Protein AF-A0A559K9W0-F1 (afdb_monomer_lite)

Organism: NCBI:txid2163881

Secondary structure (DSSP, 8-state):
--PPPPSSS-B-TTS-BS-TT--EEEEEEE-SSEEEEEEEETTTTEEEEEEEEEEE---

Structure (mmCIF, N/CA/C/O backbone):
data_AF-A0A559K9W0-F1
#
_entry.id   AF-A0A559K9W0-F1
#
loop_
_atom_site.group_PDB
_atom_site.id
_atom_site.type_symbol
_atom_site.label_atom_id
_atom_site.label_alt_id
_atom_site.label_comp_id
_atom_site.label_asym_id
_atom_site.label_entity_id
_atom_site.label_seq_id
_atom_site.pdbx_PDB_ins_code
_atom_site.Cartn_x
_atom_site.Cartn_y
_atom_site.Cartn_z
_atom_site.occupancy
_atom_site.B_iso_or_equiv
_atom_site.auth_seq_id
_atom_site.auth_comp_id
_atom_site.auth_asym_id
_atom_site.auth_atom_id
_atom_site.pdbx_PDB_model_num
ATOM 1 N N . MET A 1 1 ? -6.688 13.052 1.758 1.00 59.44 1 MET A N 1
ATOM 2 C CA . MET A 1 1 ? -6.781 12.467 0.404 1.00 59.44 1 MET A CA 1
ATOM 3 C C . MET A 1 1 ? -5.536 11.622 0.206 1.00 59.44 1 MET A C 1
ATOM 5 O O . MET A 1 1 ? -4.454 12.131 0.461 1.00 59.44 1 MET A O 1
ATOM 9 N N . VAL A 1 2 ? -5.691 10.345 -0.138 1.00 65.81 2 VAL A N 1
ATOM 10 C CA . VAL A 1 2 ? -4.576 9.415 -0.372 1.00 65.81 2 VAL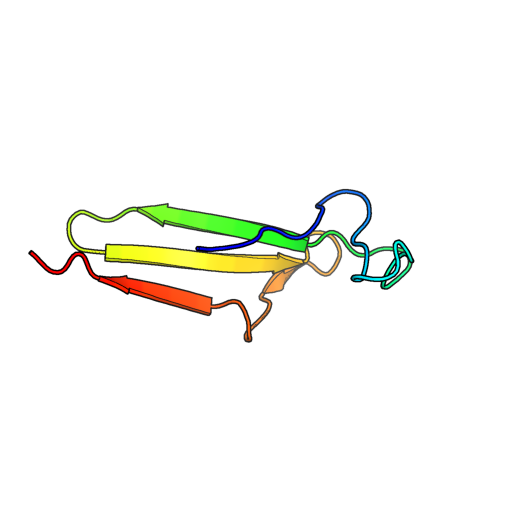 A CA 1
ATOM 11 C C . VAL A 1 2 ? -4.600 9.066 -1.853 1.00 65.81 2 VAL A C 1
ATOM 13 O O . VAL A 1 2 ? -5.663 8.741 -2.375 1.00 65.81 2 VAL A O 1
ATOM 16 N N . ASN A 1 3 ? -3.461 9.202 -2.526 1.00 68.69 3 ASN A N 1
ATOM 17 C CA . ASN A 1 3 ? -3.317 8.836 -3.929 1.00 68.69 3 ASN A CA 1
ATOM 18 C C . ASN A 1 3 ? -2.626 7.472 -4.011 1.00 68.69 3 ASN A C 1
ATOM 20 O O . ASN A 1 3 ? -1.649 7.234 -3.300 1.00 68.69 3 ASN A O 1
ATOM 24 N N . SER A 1 4 ? -3.142 6.584 -4.852 1.00 68.69 4 SER A N 1
ATOM 25 C CA . SER A 1 4 ? -2.500 5.313 -5.168 1.00 68.69 4 SER A CA 1
ATOM 26 C C . SER A 1 4 ? -1.698 5.455 -6.458 1.00 68.69 4 SER A C 1
ATOM 28 O O . SER A 1 4 ? -2.238 5.881 -7.479 1.00 68.69 4 SER A O 1
ATOM 30 N N . SER A 1 5 ? -0.429 5.048 -6.420 1.00 74.19 5 SER A N 1
ATOM 31 C CA . SER A 1 5 ? 0.363 4.822 -7.632 1.00 74.19 5 SER A CA 1
ATOM 32 C C . SER A 1 5 ? -0.235 3.669 -8.457 1.00 74.19 5 SER A C 1
ATOM 34 O O . SER A 1 5 ? -1.091 2.918 -7.981 1.00 74.19 5 SER A O 1
ATOM 36 N N . SER A 1 6 ? 0.179 3.548 -9.715 1.00 76.31 6 SER A N 1
ATOM 37 C CA . SER A 1 6 ? -0.271 2.468 -10.594 1.00 76.31 6 SER A CA 1
ATOM 38 C C . SER A 1 6 ? 0.488 1.176 -10.296 1.00 76.31 6 SER A C 1
ATOM 40 O O . SER A 1 6 ? 1.719 1.141 -10.284 1.00 76.31 6 SER A O 1
ATOM 42 N N . VAL A 1 7 ? -0.273 0.094 -10.133 1.00 79.06 7 VAL A N 1
ATOM 43 C CA . VAL A 1 7 ? 0.247 -1.262 -9.902 1.00 79.06 7 VAL A CA 1
ATOM 44 C C . VAL A 1 7 ? 0.767 -1.934 -11.174 1.00 79.06 7 VAL A C 1
ATOM 46 O O . VAL A 1 7 ? 1.439 -2.949 -11.095 1.00 79.06 7 VAL A O 1
ATOM 49 N N . SER A 1 8 ? 0.460 -1.405 -12.360 1.00 77.81 8 SER A N 1
ATOM 50 C CA . SER A 1 8 ? 0.952 -1.984 -13.619 1.00 77.81 8 SER A CA 1
ATOM 51 C C . SER A 1 8 ? 2.134 -1.200 -14.176 1.00 77.81 8 SER A C 1
ATOM 53 O O . SER A 1 8 ? 3.113 -1.788 -14.618 1.00 77.81 8 SER A O 1
ATOM 55 N N . TYR A 1 9 ? 2.018 0.127 -14.173 1.00 77.88 9 TYR A N 1
ATOM 56 C CA . TYR A 1 9 ? 2.991 1.050 -14.749 1.00 77.88 9 TYR A CA 1
ATOM 57 C C . TYR A 1 9 ? 2.917 2.361 -13.965 1.00 77.88 9 TYR A C 1
ATOM 59 O O . TYR A 1 9 ? 2.005 3.147 -14.218 1.00 77.88 9 TYR A O 1
ATOM 67 N N . PRO A 1 10 ? 3.781 2.594 -12.968 1.00 81.75 10 PRO A N 1
ATOM 68 C CA . PRO A 1 10 ? 3.786 3.848 -12.229 1.00 81.75 10 PRO A CA 1
ATOM 69 C C . PRO A 1 10 ? 4.254 4.991 -13.138 1.00 81.75 10 PRO A C 1
ATOM 71 O O . PRO A 1 10 ? 5.262 4.867 -13.839 1.00 81.75 10 PRO A O 1
ATOM 74 N N . TYR A 1 11 ? 3.529 6.111 -13.102 1.00 82.81 11 TYR A N 1
ATOM 75 C CA . TYR A 1 11 ? 3.791 7.314 -13.896 1.00 82.81 11 TYR A CA 1
ATOM 76 C C . TYR A 1 11 ? 4.031 8.526 -13.001 1.00 82.81 11 TYR A C 1
ATOM 78 O O . TYR A 1 11 ? 3.424 8.664 -11.939 1.00 82.81 11 TYR A O 1
ATOM 86 N N . ASN A 1 12 ? 4.918 9.414 -13.442 1.00 83.81 12 ASN A N 1
ATOM 87 C CA . ASN A 1 12 ? 5.133 10.697 -12.797 1.00 83.81 12 ASN A CA 1
ATOM 88 C C . ASN A 1 12 ? 4.092 11.721 -13.276 1.00 83.81 12 ASN A C 1
ATOM 90 O O . ASN A 1 12 ? 3.266 11.468 -14.151 1.00 83.81 12 ASN A O 1
ATOM 94 N N . ASN A 1 13 ? 4.157 12.922 -12.716 1.00 84.81 13 ASN A N 1
ATOM 95 C CA . ASN A 1 13 ? 3.277 14.037 -13.058 1.00 84.81 13 ASN A CA 1
ATOM 96 C C . ASN A 1 13 ? 3.455 14.584 -14.492 1.00 84.81 13 ASN A C 1
ATOM 98 O O . ASN A 1 13 ? 2.711 15.480 -14.882 1.00 84.81 13 ASN A O 1
ATOM 102 N N . TYR A 1 14 ? 4.424 14.075 -15.254 1.00 87.69 14 TYR A N 1
ATOM 103 C CA . TYR A 1 14 ? 4.673 14.409 -16.658 1.00 87.69 14 TYR A CA 1
ATOM 104 C C . TYR A 1 14 ? 4.256 13.281 -17.614 1.00 87.69 14 TYR A C 1
ATOM 106 O O . TYR A 1 14 ? 4.648 13.307 -18.777 1.00 87.69 14 TYR A O 1
ATOM 114 N N . ASP A 1 15 ? 3.493 12.295 -17.129 1.00 83.69 15 ASP A N 1
ATOM 115 C CA . ASP A 1 15 ? 3.052 11.121 -17.896 1.00 83.69 15 ASP A CA 1
ATOM 116 C C . ASP A 1 15 ? 4.219 10.249 -18.401 1.00 83.69 15 ASP A C 1
ATOM 118 O O . ASP A 1 15 ? 4.151 9.574 -19.426 1.00 83.69 15 ASP A O 1
ATOM 122 N N . GLN A 1 16 ? 5.324 10.238 -17.649 1.00 85.12 16 GLN A N 1
ATOM 123 C CA . GLN A 1 16 ? 6.483 9.385 -17.913 1.00 85.12 16 GLN A CA 1
ATOM 124 C C . GLN A 1 16 ? 6.526 8.238 -16.908 1.00 85.12 16 GLN A C 1
ATOM 126 O O . GLN A 1 16 ? 6.320 8.446 -15.710 1.00 85.12 16 GLN A O 1
ATOM 131 N N . THR A 1 17 ? 6.847 7.031 -17.371 1.00 81.88 17 THR A N 1
ATOM 132 C CA . THR A 1 17 ? 7.010 5.867 -16.491 1.00 81.88 17 THR A CA 1
ATOM 133 C C . THR A 1 17 ? 8.191 6.087 -15.545 1.00 81.88 17 THR A C 1
ATOM 135 O O . THR A 1 17 ? 9.303 6.352 -16.005 1.00 81.88 17 THR A O 1
ATOM 138 N N . ILE A 1 18 ? 7.979 5.977 -14.229 1.00 74.94 18 ILE A N 1
ATOM 139 C CA . ILE A 1 18 ? 8.990 6.383 -13.226 1.00 74.94 18 ILE A CA 1
ATOM 140 C C . ILE A 1 18 ? 10.081 5.335 -12.984 1.00 74.94 18 ILE A C 1
ATOM 142 O O . ILE A 1 18 ? 11.026 5.618 -12.250 1.00 74.94 18 ILE A O 1
ATOM 146 N N . GLN A 1 19 ? 9.950 4.142 -13.567 1.00 68.94 19 GLN A N 1
ATOM 147 C CA . GLN A 1 19 ? 10.939 3.060 -13.586 1.00 68.94 19 GLN A CA 1
ATOM 148 C C . GLN A 1 19 ? 10.365 1.885 -14.386 1.00 68.94 19 GLN A C 1
ATOM 150 O O . GLN A 1 19 ? 9.203 1.521 -14.198 1.00 68.94 19 GLN A O 1
ATOM 155 N N . GLU A 1 20 ? 11.172 1.266 -15.248 1.00 67.69 20 GLU A N 1
ATOM 156 C CA . GLU A 1 20 ? 10.823 -0.045 -15.797 1.00 67.69 20 GLU A CA 1
ATOM 157 C C . GLU A 1 20 ? 10.820 -1.068 -14.648 1.00 67.69 20 GLU A C 1
ATOM 159 O O . GLU A 1 20 ? 11.719 -1.063 -13.808 1.00 67.69 20 GLU A O 1
ATOM 164 N N . ASN A 1 21 ? 9.808 -1.939 -14.602 1.00 71.94 21 ASN A N 1
ATOM 165 C CA . ASN A 1 21 ? 9.695 -3.027 -13.622 1.00 71.94 21 ASN A CA 1
ATOM 166 C C . ASN A 1 21 ? 9.395 -2.609 -12.163 1.00 71.94 21 ASN A C 1
ATOM 168 O O . ASN A 1 21 ? 9.857 -3.256 -11.223 1.00 71.94 21 ASN A O 1
ATOM 172 N N . ARG A 1 22 ? 8.585 -1.562 -11.959 1.00 76.81 22 ARG A N 1
ATOM 173 C CA . ARG A 1 22 ? 7.966 -1.250 -10.657 1.00 76.81 22 ARG A CA 1
ATOM 174 C C . ARG A 1 22 ? 6.454 -1.449 -10.679 1.00 76.81 22 ARG A C 1
ATOM 176 O O . ARG A 1 22 ? 5.804 -1.181 -11.683 1.00 76.81 22 ARG A O 1
ATOM 183 N N . SER A 1 23 ? 5.908 -1.879 -9.545 1.00 86.75 23 SER A N 1
ATOM 184 C CA . SER A 1 23 ? 4.472 -2.067 -9.325 1.00 86.75 23 SER A CA 1
ATOM 185 C C . SER A 1 23 ? 4.136 -1.569 -7.927 1.00 86.75 23 SER A C 1
ATOM 187 O O . SER A 1 23 ? 4.275 -2.315 -6.957 1.00 86.75 23 SER A O 1
ATOM 189 N N . GLU A 1 24 ? 3.694 -0.323 -7.812 1.00 90.25 24 GLU A N 1
ATOM 190 C CA . GLU A 1 24 ? 3.419 0.302 -6.519 1.00 90.25 24 GLU A CA 1
ATOM 191 C C . GLU A 1 24 ? 1.912 0.369 -6.259 1.00 90.25 24 GLU A C 1
ATOM 193 O O . GLU A 1 24 ? 1.139 0.786 -7.117 1.00 90.25 24 GLU A O 1
ATOM 198 N N . GLY A 1 25 ? 1.485 -0.010 -5.059 1.00 90.12 25 GLY A N 1
ATOM 199 C CA . GLY A 1 25 ? 0.098 0.142 -4.626 1.00 90.12 25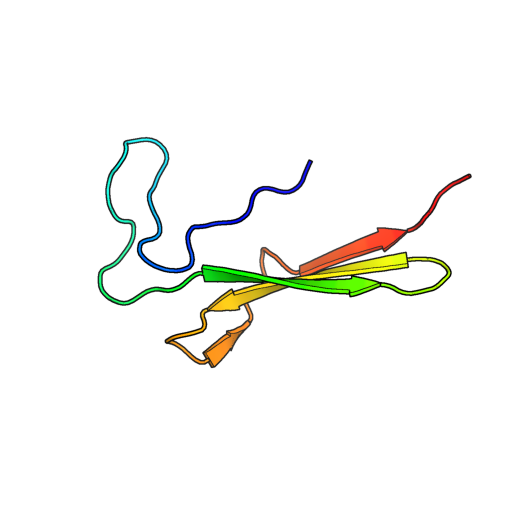 GLY A CA 1
ATOM 200 C C . GLY A 1 25 ? -0.023 0.266 -3.115 1.00 90.12 25 GLY A C 1
ATOM 201 O O . GLY A 1 25 ? 0.978 0.366 -2.406 1.00 90.12 25 GLY A O 1
ATOM 202 N N . LEU A 1 26 ? -1.260 0.277 -2.623 1.00 92.50 26 LEU A N 1
ATOM 203 C CA . LEU A 1 26 ? -1.567 0.417 -1.202 1.00 92.50 26 LEU A CA 1
ATOM 204 C C . LEU A 1 26 ? -2.142 -0.888 -0.651 1.00 92.50 26 LEU A C 1
ATOM 206 O O . LEU A 1 26 ? -3.009 -1.503 -1.270 1.00 92.50 26 LEU A O 1
ATOM 210 N N . ILE A 1 27 ? -1.684 -1.271 0.534 1.00 93.06 27 ILE A N 1
ATOM 211 C CA . ILE A 1 27 ? -2.320 -2.265 1.397 1.00 93.06 27 ILE A CA 1
ATOM 212 C C . ILE A 1 27 ? -2.965 -1.485 2.544 1.00 93.06 27 ILE A C 1
ATOM 214 O O . ILE A 1 27 ? -2.299 -0.674 3.190 1.00 93.06 27 ILE A O 1
ATOM 218 N N . ILE A 1 28 ? -4.270 -1.684 2.738 1.00 93.50 28 ILE A N 1
ATOM 219 C CA . ILE A 1 28 ? -5.079 -0.942 3.708 1.00 93.50 28 ILE A CA 1
ATOM 220 C C . ILE A 1 28 ? -5.654 -1.930 4.715 1.00 93.50 28 ILE A C 1
ATOM 222 O O . ILE A 1 28 ? -6.481 -2.767 4.353 1.00 93.50 28 ILE A O 1
ATOM 226 N N . ASP A 1 29 ? -5.244 -1.788 5.970 1.00 95.69 29 ASP A N 1
ATOM 227 C CA . ASP A 1 29 ? -5.805 -2.519 7.099 1.00 95.69 29 ASP A CA 1
ATOM 228 C C . ASP A 1 29 ? -6.762 -1.594 7.859 1.00 95.69 29 ASP A C 1
ATOM 230 O O . ASP A 1 29 ? -6.424 -0.454 8.189 1.00 95.69 29 ASP A O 1
ATOM 234 N N . VAL A 1 30 ? -7.983 -2.064 8.103 1.00 94.38 30 VAL A N 1
ATOM 235 C CA . VAL A 1 30 ? -9.041 -1.283 8.754 1.00 94.38 30 VAL A CA 1
ATOM 236 C C . VAL A 1 30 ? -9.317 -1.876 10.128 1.00 94.38 30 VAL A C 1
ATOM 238 O O . VAL A 1 30 ? -9.695 -3.043 10.235 1.00 94.38 30 VAL A O 1
ATOM 241 N N . TYR A 1 31 ? -9.159 -1.052 11.158 1.00 93.94 31 TYR A N 1
ATOM 242 C CA . TYR A 1 31 ? -9.447 -1.372 12.551 1.00 93.94 31 TYR A CA 1
ATOM 243 C C . TYR A 1 31 ? -10.646 -0.546 13.036 1.00 93.94 31 TYR A C 1
ATOM 245 O O . TYR A 1 31 ? -11.177 0.301 12.314 1.00 93.94 31 TYR A O 1
ATOM 253 N N . GLU A 1 32 ? -11.123 -0.828 14.247 1.00 93.38 32 GLU A N 1
ATOM 254 C CA . GLU A 1 32 ? -12.293 -0.146 14.818 1.00 9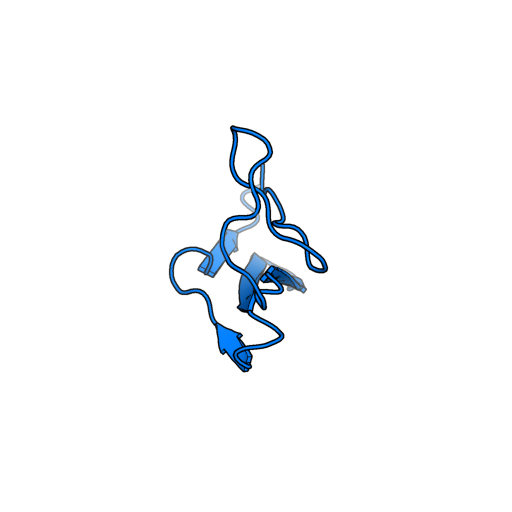3.38 32 GLU A CA 1
ATOM 255 C C . GLU A 1 32 ? -12.056 1.366 14.995 1.00 93.38 32 GLU A C 1
ATOM 257 O O . GLU A 1 32 ? -12.942 2.189 14.744 1.00 93.38 32 GLU A O 1
ATOM 262 N N . ASP A 1 33 ? -10.838 1.719 15.393 1.00 95.06 33 ASP A N 1
ATOM 263 C CA . ASP A 1 33 ? -10.406 3.035 15.854 1.00 95.06 33 ASP A CA 1
ATOM 264 C C . ASP A 1 33 ? -9.440 3.745 14.891 1.00 95.06 33 ASP A C 1
ATOM 266 O O . ASP A 1 33 ? -9.347 4.979 14.900 1.00 95.06 33 ASP A O 1
ATOM 270 N N . PHE A 1 34 ? -8.773 3.000 14.007 1.00 94.12 34 PHE A N 1
ATOM 271 C CA . PHE A 1 34 ? -7.857 3.565 13.018 1.00 94.12 34 PHE A CA 1
ATOM 272 C C . PHE A 1 34 ? -7.826 2.789 11.696 1.00 94.12 34 PHE A C 1
ATOM 274 O O . PHE A 1 34 ? -8.310 1.666 11.566 1.00 94.12 34 PHE A O 1
ATOM 281 N N . VAL A 1 35 ? -7.223 3.414 10.688 1.00 94.50 35 VAL A N 1
ATOM 282 C CA . VAL A 1 35 ? -6.881 2.792 9.407 1.00 94.50 35 VAL A CA 1
ATOM 283 C C . VAL A 1 35 ? -5.370 2.858 9.231 1.00 94.50 35 VAL A C 1
ATOM 285 O O . VAL A 1 35 ? -4.786 3.937 9.343 1.00 94.50 35 VAL A O 1
ATOM 288 N N . HIS A 1 36 ? -4.739 1.728 8.920 1.00 95.38 36 HIS A N 1
ATOM 289 C CA . HIS A 1 36 ? -3.323 1.669 8.566 1.00 95.38 36 HIS A CA 1
ATOM 290 C C . HIS A 1 36 ? -3.176 1.547 7.053 1.00 95.38 36 HIS A C 1
ATOM 292 O O . HIS A 1 36 ? -3.663 0.601 6.437 1.00 95.38 36 HIS A O 1
ATOM 298 N N . ILE A 1 37 ? -2.519 2.525 6.442 1.00 94.75 37 ILE A N 1
ATOM 299 C CA . ILE A 1 37 ? -2.283 2.587 5.003 1.00 94.75 37 ILE A CA 1
ATOM 300 C C . ILE A 1 37 ? -0.788 2.413 4.772 1.00 94.75 37 ILE A C 1
ATOM 302 O O . ILE A 1 37 ? 0.013 3.199 5.279 1.00 94.75 37 ILE A O 1
ATOM 306 N N . ARG A 1 38 ? -0.419 1.401 3.985 1.00 94.88 38 ARG A N 1
ATOM 307 C CA . ARG A 1 38 ? 0.976 1.077 3.674 1.00 94.88 38 ARG A CA 1
ATOM 308 C C . ARG A 1 38 ? 1.202 0.964 2.175 1.00 94.88 38 ARG A C 1
ATOM 310 O O . ARG A 1 38 ? 0.490 0.229 1.493 1.00 94.88 38 ARG A O 1
ATOM 317 N N . GLY A 1 39 ? 2.224 1.640 1.663 1.00 93.62 39 GLY A N 1
ATOM 318 C CA . GLY A 1 39 ? 2.686 1.478 0.287 1.00 93.62 39 GLY A CA 1
ATOM 319 C C . GLY A 1 39 ? 3.531 0.219 0.102 1.00 93.62 39 GLY A C 1
ATOM 320 O O . GLY A 1 39 ? 4.419 -0.070 0.905 1.00 93.62 39 GLY A O 1
ATOM 321 N N . ARG A 1 40 ? 3.281 -0.521 -0.979 1.00 93.06 40 ARG A N 1
ATOM 322 C CA . ARG A 1 40 ? 3.990 -1.757 -1.326 1.00 93.06 40 ARG A CA 1
ATOM 323 C C . ARG A 1 40 ? 4.488 -1.701 -2.765 1.00 93.06 40 ARG A C 1
ATOM 325 O O . ARG A 1 40 ? 3.699 -1.439 -3.669 1.00 93.06 40 ARG A O 1
ATOM 332 N N . ASP A 1 41 ? 5.762 -2.025 -2.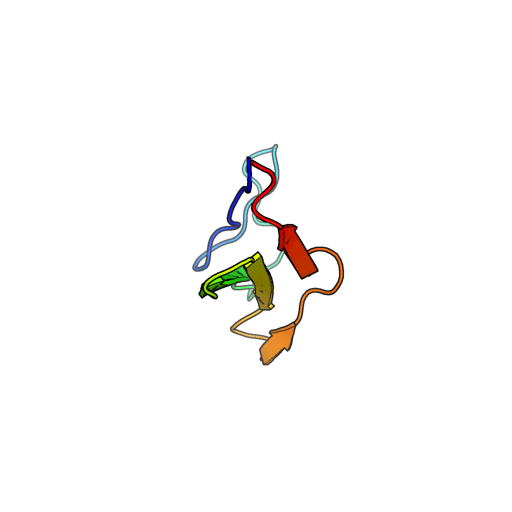965 1.00 91.31 41 ASP A N 1
ATOM 333 C CA . ASP A 1 41 ? 6.288 -2.448 -4.263 1.00 91.31 41 ASP A CA 1
ATOM 334 C C . ASP A 1 41 ? 6.105 -3.969 -4.381 1.00 91.31 41 ASP A C 1
ATOM 336 O O . ASP A 1 41 ? 6.725 -4.756 -3.653 1.00 91.31 41 ASP A O 1
ATOM 340 N N . PHE A 1 42 ? 5.194 -4.395 -5.253 1.00 89.88 42 PHE A N 1
ATOM 341 C CA . PHE A 1 42 ? 4.851 -5.806 -5.427 1.00 89.88 42 PHE A CA 1
ATOM 342 C C . PHE A 1 42 ? 5.913 -6.584 -6.204 1.00 89.88 42 PHE A C 1
ATOM 344 O O . PHE A 1 42 ? 6.044 -7.788 -5.980 1.00 89.88 42 PHE A O 1
ATOM 351 N N . ILE A 1 43 ? 6.692 -5.917 -7.063 1.00 89.38 43 ILE A N 1
ATOM 352 C CA . ILE A 1 43 ? 7.780 -6.560 -7.810 1.00 89.38 43 ILE A CA 1
ATOM 353 C C . ILE A 1 43 ? 8.992 -6.731 -6.898 1.00 89.38 43 ILE A C 1
ATOM 355 O O . ILE A 1 43 ? 9.505 -7.841 -6.766 1.00 89.38 43 ILE A O 1
ATOM 359 N N . ALA A 1 44 ? 9.410 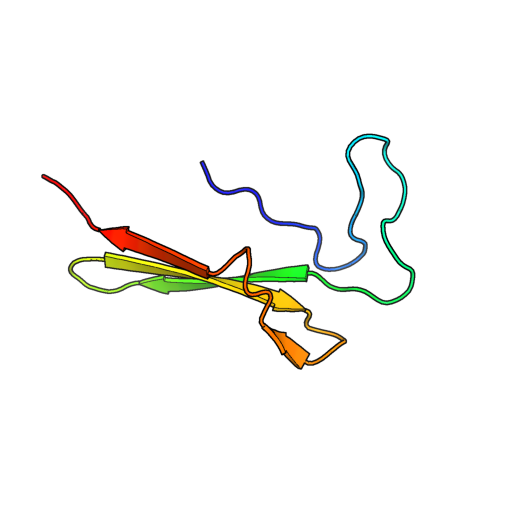-5.665 -6.211 1.00 90.88 44 ALA A N 1
ATOM 360 C CA . ALA A 1 44 ? 10.541 -5.727 -5.282 1.00 90.88 44 ALA A CA 1
ATOM 361 C C . ALA A 1 44 ? 10.215 -6.467 -3.972 1.00 90.88 44 ALA A C 1
ATOM 363 O O . ALA A 1 44 ? 11.108 -6.716 -3.165 1.00 90.88 44 ALA A O 1
ATOM 364 N N . GLN A 1 45 ? 8.938 -6.789 -3.733 1.00 92.69 45 GLN A N 1
ATOM 365 C CA . GLN A 1 45 ? 8.446 -7.368 -2.482 1.00 92.69 45 GLN A CA 1
ATOM 366 C C . GLN A 1 45 ? 8.884 -6.560 -1.247 1.00 92.69 45 GLN A C 1
ATOM 368 O O . GLN A 1 45 ? 9.162 -7.116 -0.179 1.00 92.69 45 GLN A O 1
ATOM 373 N N . ALA A 1 46 ? 8.876 -5.235 -1.375 1.00 93.12 46 ALA A N 1
ATOM 374 C CA . ALA A 1 46 ? 9.351 -4.307 -0.358 1.00 93.12 46 ALA A CA 1
ATOM 375 C C . ALA A 1 46 ? 8.257 -3.314 0.047 1.00 93.12 46 ALA A C 1
ATOM 377 O O . ALA A 1 46 ? 7.403 -2.932 -0.754 1.00 93.12 46 ALA A O 1
ATOM 378 N N . TRP A 1 47 ? 8.275 -2.904 1.314 1.00 94.38 47 TRP A N 1
ATOM 379 C CA . TRP A 1 47 ? 7.458 -1.789 1.796 1.00 94.38 47 TRP A CA 1
ATOM 380 C C . TRP A 1 47 ? 8.087 -0.459 1.378 1.00 94.38 47 TRP A C 1
ATOM 382 O O . TRP A 1 47 ? 9.310 -0.362 1.306 1.00 94.38 47 TRP A O 1
ATOM 392 N N . ILE A 1 48 ? 7.251 0.548 1.125 1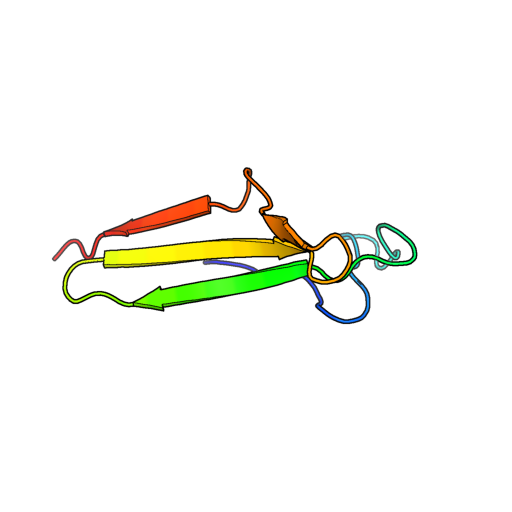.00 91.56 48 ILE A N 1
ATOM 393 C CA . ILE A 1 48 ? 7.665 1.913 0.777 1.00 91.56 48 ILE A CA 1
ATOM 394 C C . ILE A 1 48 ? 7.528 2.771 2.046 1.00 91.56 48 ILE A C 1
ATOM 396 O O . ILE A 1 48 ? 6.398 3.113 2.405 1.00 91.56 48 ILE A O 1
ATOM 400 N N . PRO A 1 49 ? 8.627 3.094 2.760 1.00 93.38 49 PRO A N 1
ATOM 401 C CA . PRO A 1 49 ? 8.562 3.730 4.082 1.00 93.38 49 PRO A CA 1
ATOM 402 C C . PRO A 1 49 ? 7.865 5.094 4.088 1.00 93.38 49 PRO A C 1
ATOM 404 O O . PRO A 1 49 ? 7.179 5.446 5.045 1.00 93.38 49 PRO A O 1
ATOM 407 N N . GLU A 1 50 ? 8.000 5.863 3.009 1.00 89.44 50 GLU A N 1
ATOM 408 C CA . GLU A 1 50 ? 7.380 7.183 2.864 1.00 89.44 50 GLU A CA 1
ATOM 409 C C . GLU A 1 50 ? 5.847 7.104 2.760 1.00 89.44 50 GLU A C 1
ATOM 411 O O . GLU A 1 50 ? 5.153 8.096 3.003 1.00 89.44 50 GLU A O 1
ATOM 416 N N . ALA A 1 51 ? 5.320 5.923 2.424 1.00 89.75 51 ALA A N 1
ATOM 417 C CA . ALA A 1 51 ? 3.903 5.629 2.258 1.00 89.75 51 ALA A CA 1
ATOM 418 C C . ALA A 1 51 ? 3.330 4.796 3.422 1.00 89.75 51 ALA A C 1
ATOM 420 O O . ALA A 1 51 ? 2.388 4.034 3.219 1.00 89.75 51 ALA A O 1
ATOM 421 N N . ASP A 1 52 ? 3.888 4.930 4.628 1.00 94.19 52 ASP A N 1
ATOM 422 C CA . ASP A 1 52 ? 3.355 4.342 5.861 1.00 94.19 52 ASP A CA 1
ATOM 423 C C . ASP A 1 52 ? 2.628 5.414 6.693 1.00 94.19 52 ASP A C 1
ATOM 425 O O . ASP A 1 52 ? 3.226 6.418 7.112 1.00 94.19 52 ASP A O 1
ATOM 429 N N . LYS A 1 53 ? 1.310 5.249 6.868 1.00 92.56 53 LYS A N 1
ATOM 430 C CA . LYS A 1 53 ? 0.452 6.193 7.594 1.00 92.56 53 LYS A CA 1
ATOM 431 C C . LYS A 1 53 ? -0.637 5.491 8.391 1.00 92.56 53 LYS A C 1
ATOM 433 O O . LYS A 1 53 ? -1.443 4.744 7.842 1.00 92.56 53 LYS A O 1
ATOM 438 N N . GLU A 1 54 ? -0.736 5.858 9.660 1.00 93.19 54 GLU A N 1
ATOM 439 C CA . GLU A 1 54 ? -1.894 5.583 10.503 1.00 93.19 54 GLU A CA 1
ATOM 440 C C . GLU A 1 54 ? -2.847 6.785 10.482 1.00 93.19 54 GLU A C 1
ATOM 442 O O . GLU A 1 54 ? -2.426 7.936 10.634 1.00 93.19 54 GLU A O 1
ATOM 447 N N . VAL A 1 55 ? -4.134 6.524 10.261 1.00 90.44 55 VAL A N 1
ATOM 448 C CA . VAL A 1 55 ? -5.195 7.532 10.275 1.00 90.44 55 VAL A CA 1
ATOM 449 C C . VAL A 1 55 ? -6.164 7.188 11.394 1.00 90.44 55 VAL A C 1
ATOM 451 O O . VAL A 1 55 ? -6.932 6.233 11.289 1.00 90.44 55 VAL A O 1
ATOM 454 N N . ILE A 1 56 ? -6.129 7.986 12.458 1.00 87.12 56 ILE A N 1
ATOM 455 C CA . ILE A 1 56 ? -7.005 7.831 13.621 1.00 87.12 56 ILE A CA 1
ATOM 456 C C . ILE A 1 56 ? -8.363 8.461 13.317 1.00 87.12 56 ILE A C 1
ATOM 458 O O . ILE A 1 56 ? -8.451 9.556 12.750 1.00 87.12 56 ILE A O 1
ATOM 462 N N . ARG A 1 57 ? -9.436 7.782 13.724 1.00 75.75 57 ARG A N 1
ATOM 463 C CA . ARG A 1 57 ? -10.786 8.334 13.661 1.00 75.75 57 ARG A CA 1
ATOM 464 C C . ARG A 1 57 ? -10.989 9.346 14.792 1.00 75.75 57 ARG A C 1
ATOM 466 O O . ARG A 1 57 ? -11.351 8.978 15.905 1.00 75.75 57 ARG A O 1
ATOM 473 N N . THR A 1 58 ? -10.776 10.628 14.515 1.00 65.88 58 THR A N 1
ATOM 474 C CA . THR A 1 58 ? -11.152 11.709 15.440 1.00 65.88 58 THR A CA 1
ATOM 475 C C . THR A 1 58 ? -12.638 12.040 15.261 1.00 65.88 58 THR A C 1
ATOM 477 O O . THR A 1 58 ? -13.065 12.325 14.141 1.00 65.88 58 THR A O 1
ATOM 480 N N . PHE A 1 59 ? -13.422 11.954 16.340 1.00 58.28 59 PHE A N 1
ATOM 481 C CA . PHE A 1 59 ? -14.833 12.367 16.392 1.00 58.28 59 PHE A CA 1
ATOM 482 C C . PHE A 1 59 ? -14.973 13.846 16.752 1.00 58.28 59 PHE A C 1
ATOM 484 O O . PHE A 1 59 ? -14.131 14.336 17.541 1.00 58.28 59 PHE A O 1
#

Sequence (59 aa):
MVNSSSVSYPYNNYDQTIQENRSEGLIIDVYEDFVHIRGRDFIAQAWIPEADKEVIRTF

Foldseek 3Di:
DDDFAAQPFGADPVRHGPDPQWGKGWDWDDDPFKIWIWIATPRVRDTDVVGTDIGGDDD

Radius of gyration: 13.2 Å; chains: 1; bounding box: 26×22×34 Å

pLDDT: mean 85.12, std 10.11, range [58.28, 95.69]